Protein AF-A0A7J6LKG8-F1 (afdb_monomer)

Solvent-accessible surface area (backbone atoms only — not comparable to full-atom values): 7376 Å² total; per-residue (Å²): 130,59,72,66,58,60,56,54,70,47,46,61,59,55,51,53,60,72,55,59,81,69,65,82,79,69,69,65,88,78,57,94,72,97,75,87,57,59,85,63,42,74,80,61,77,46,65,69,61,52,52,54,52,61,59,42,53,66,43,46,74,75,48,56,71,80,44,59,89,46,47,80,79,65,66,72,84,72,91,53,99,60,77,81,92,60,65,96,51,60,67,60,55,51,50,50,53,53,51,50,56,48,52,52,53,51,54,54,51,61,65,73,75,111

Structure (mmCIF, N/CA/C/O backbone):
data_AF-A0A7J6LKG8-F1
#
_entry.id   AF-A0A7J6LKG8-F1
#
loop_
_atom_site.group_PDB
_atom_site.id
_atom_site.type_symbol
_atom_site.label_atom_id
_atom_site.label_alt_id
_atom_site.label_comp_id
_atom_site.label_asym_id
_atom_site.label_entity_id
_atom_site.label_seq_id
_atom_site.pdbx_PDB_ins_code
_atom_site.Cartn_x
_atom_site.Cartn_y
_atom_site.Cartn_z
_atom_site.occupancy
_atom_site.B_iso_or_equiv
_atom_site.auth_seq_id
_atom_site.auth_comp_id
_atom_site.auth_asym_id
_atom_site.auth_atom_id
_atom_site.pdbx_PDB_model_num
ATOM 1 N N . MET A 1 1 ? -16.713 -5.859 22.268 1.00 54.81 1 MET A N 1
ATOM 2 C CA . MET A 1 1 ? -15.975 -6.653 21.262 1.00 54.81 1 MET A CA 1
ATOM 3 C C . MET A 1 1 ? -15.151 -7.689 21.997 1.00 54.81 1 MET A C 1
ATOM 5 O O . MET A 1 1 ? -14.432 -7.327 22.922 1.00 54.81 1 MET A O 1
ATOM 9 N N . SER A 1 2 ? -15.308 -8.965 21.665 1.00 74.50 2 SER A N 1
ATOM 10 C CA . SER A 1 2 ? -14.530 -10.041 22.282 1.00 74.50 2 SER A CA 1
ATOM 11 C C . SER A 1 2 ? -13.065 -9.926 21.847 1.00 74.50 2 SER A C 1
ATOM 13 O O . SER A 1 2 ? -12.785 -9.682 20.676 1.00 74.50 2 SER A O 1
ATOM 15 N N . SER A 1 3 ? -12.108 -10.128 22.760 1.00 75.75 3 SER A N 1
ATOM 16 C CA . SER A 1 3 ? -10.660 -10.039 22.465 1.00 75.75 3 SER A CA 1
ATOM 17 C C . SER A 1 3 ? -10.236 -10.899 21.255 1.00 75.75 3 SER A C 1
ATOM 19 O O . SER A 1 3 ? -9.359 -10.528 20.472 1.00 75.75 3 SER A O 1
ATOM 21 N N . LYS A 1 4 ? -10.942 -12.015 21.019 1.00 77.62 4 LYS A N 1
ATOM 22 C CA . LYS A 1 4 ? -10.731 -12.901 19.863 1.00 77.62 4 LYS A CA 1
ATOM 23 C C . LYS A 1 4 ? -11.082 -12.246 18.520 1.00 77.62 4 LYS A C 1
ATOM 25 O O . LYS A 1 4 ? -10.405 -12.502 17.528 1.00 77.62 4 LYS A O 1
ATOM 30 N N . GLU A 1 5 ? -12.112 -11.406 18.478 1.00 79.31 5 GLU A N 1
ATOM 31 C CA . GLU A 1 5 ? -12.553 -10.705 17.261 1.00 79.31 5 GLU A CA 1
ATOM 32 C C . GLU A 1 5 ? -11.528 -9.645 16.853 1.00 79.31 5 GLU A C 1
ATOM 34 O O . GLU A 1 5 ? -11.126 -9.581 15.692 1.00 79.31 5 GLU A O 1
ATOM 39 N N . VAL A 1 6 ? -11.016 -8.896 17.835 1.00 79.56 6 VAL A N 1
ATOM 40 C CA . VAL A 1 6 ? -9.957 -7.899 17.628 1.00 79.56 6 VAL A CA 1
ATOM 41 C C . VAL A 1 6 ? -8.673 -8.572 17.136 1.00 79.56 6 VAL A C 1
ATOM 43 O O . VAL A 1 6 ? -8.071 -8.127 16.162 1.00 79.56 6 VAL A O 1
ATOM 46 N N . ALA A 1 7 ? -8.274 -9.697 17.737 1.00 81.69 7 ALA A N 1
ATOM 47 C CA . ALA A 1 7 ? -7.097 -10.444 17.291 1.00 81.69 7 ALA A CA 1
ATOM 48 C C . ALA A 1 7 ? -7.238 -10.987 15.856 1.00 81.69 7 ALA A C 1
ATOM 50 O O . ALA A 1 7 ? -6.251 -11.021 15.114 1.00 81.69 7 ALA A O 1
ATOM 51 N N . ASN A 1 8 ? -8.448 -11.390 15.458 1.00 87.31 8 ASN A N 1
ATOM 52 C CA . ASN A 1 8 ? -8.735 -11.865 14.106 1.00 87.31 8 ASN A CA 1
ATOM 53 C C . ASN A 1 8 ? -8.704 -10.743 13.060 1.00 87.31 8 ASN A C 1
ATOM 55 O O . ASN A 1 8 ? -8.276 -11.002 11.934 1.00 87.31 8 ASN A O 1
ATOM 59 N N . ALA A 1 9 ? -9.072 -9.509 13.417 1.00 86.56 9 ALA A N 1
ATOM 60 C CA . ALA A 1 9 ? -8.972 -8.360 12.513 1.00 86.56 9 ALA A CA 1
ATOM 61 C C . ALA A 1 9 ? -7.526 -8.137 12.021 1.00 86.56 9 ALA A C 1
ATOM 63 O O . ALA A 1 9 ? -7.294 -7.877 10.841 1.00 86.56 9 ALA A O 1
ATOM 64 N N . PHE A 1 10 ? -6.531 -8.367 12.886 1.00 88.12 10 PHE A N 1
ATOM 65 C CA . PHE A 1 10 ? -5.106 -8.236 12.552 1.00 88.12 10 PHE A CA 1
ATOM 66 C C . PHE A 1 10 ? -4.471 -9.495 11.944 1.00 88.12 10 PHE A C 1
ATOM 68 O O . PHE A 1 10 ? -3.256 -9.531 11.727 1.00 88.12 10 PHE A O 1
ATOM 75 N N . ARG A 1 11 ? -5.252 -10.540 11.636 1.00 92.44 11 ARG A N 1
ATOM 76 C CA . ARG A 1 11 ? -4.729 -11.789 11.052 1.00 92.44 11 ARG A CA 1
ATOM 77 C C . ARG A 1 11 ? -3.930 -11.529 9.776 1.00 92.44 11 ARG A C 1
ATOM 79 O O . ARG A 1 11 ? -2.834 -12.062 9.618 1.00 92.44 11 ARG A O 1
ATOM 86 N N . TRP A 1 12 ? -4.468 -10.698 8.884 1.00 87.94 12 TRP A N 1
ATOM 87 C CA . TRP A 1 12 ? -3.827 -10.379 7.608 1.00 87.94 12 TRP A CA 1
ATOM 88 C C . TRP A 1 12 ? -2.576 -9.530 7.786 1.00 87.94 12 TRP A C 1
ATOM 90 O O . TRP A 1 12 ? -1.564 -9.811 7.153 1.00 87.94 12 TRP A O 1
ATOM 100 N N . TYR A 1 13 ? -2.600 -8.574 8.715 1.00 87.94 13 TYR A N 1
ATOM 101 C CA . TYR A 1 13 ? -1.415 -7.799 9.068 1.00 87.94 13 TYR A CA 1
ATOM 102 C C . TYR A 1 13 ? -0.262 -8.711 9.518 1.00 87.94 13 TYR A C 1
ATOM 104 O O . TYR A 1 13 ? 0.838 -8.625 8.980 1.00 87.94 13 T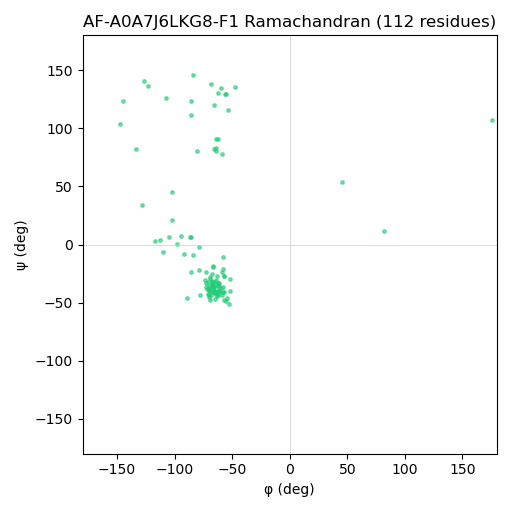YR A O 1
ATOM 112 N N . ARG A 1 14 ? -0.530 -9.667 10.421 1.00 89.38 14 ARG A N 1
ATOM 113 C CA . ARG A 1 14 ? 0.469 -10.650 10.887 1.00 89.38 14 ARG A CA 1
ATOM 114 C C . ARG A 1 14 ? 0.975 -11.569 9.772 1.00 89.38 14 ARG A C 1
ATOM 116 O O . ARG A 1 14 ? 2.143 -11.948 9.765 1.00 89.38 14 ARG A O 1
ATOM 123 N N . ALA A 1 15 ? 0.107 -11.940 8.833 1.00 88.75 15 ALA A N 1
ATOM 124 C CA . ALA A 1 15 ? 0.517 -12.720 7.670 1.00 88.75 15 ALA A CA 1
ATOM 125 C C . ALA A 1 15 ? 1.487 -11.919 6.784 1.00 88.75 15 ALA A C 1
ATOM 127 O O . ALA A 1 15 ? 2.554 -12.421 6.435 1.00 88.75 15 ALA A O 1
ATOM 128 N N . PHE A 1 16 ? 1.175 -10.656 6.477 1.00 86.94 16 PHE A N 1
ATOM 129 C CA . PHE A 1 16 ? 2.046 -9.808 5.659 1.00 86.94 16 PHE A CA 1
ATOM 130 C C . PHE A 1 16 ? 3.378 -9.483 6.339 1.00 86.94 16 PHE A C 1
ATOM 132 O O . PHE A 1 16 ? 4.407 -9.475 5.666 1.00 86.94 16 PHE A O 1
ATOM 139 N N . THR A 1 17 ? 3.403 -9.278 7.660 1.00 86.00 17 THR A N 1
ATOM 140 C CA . THR A 1 17 ? 4.668 -9.062 8.381 1.00 86.00 17 THR A CA 1
ATOM 141 C C . THR A 1 17 ? 5.550 -10.305 8.380 1.00 86.00 17 THR A C 1
ATOM 143 O O . THR A 1 17 ? 6.757 -10.176 8.198 1.00 86.00 17 THR A O 1
ATOM 146 N N . LYS A 1 18 ? 4.970 -11.509 8.491 1.00 87.25 18 LYS A N 1
ATOM 147 C CA . LYS A 1 18 ? 5.717 -12.774 8.380 1.00 87.25 18 LYS A CA 1
ATOM 148 C C . LYS A 1 18 ? 6.376 -12.952 7.008 1.00 87.25 18 LYS A C 1
ATOM 150 O O . LYS A 1 18 ? 7.446 -13.543 6.918 1.00 87.25 18 LYS A O 1
ATOM 155 N N . HIS A 1 19 ? 5.748 -12.445 5.950 1.00 81.62 19 HIS A N 1
ATOM 156 C CA . HIS A 1 19 ? 6.264 -12.522 4.581 1.00 81.62 19 HIS A CA 1
ATOM 157 C C . HIS A 1 19 ? 7.069 -11.284 4.153 1.00 81.62 19 HIS A C 1
ATOM 159 O O . HIS A 1 19 ? 7.463 -11.166 2.991 1.00 81.62 19 HIS A O 1
ATOM 165 N N . ARG A 1 20 ? 7.346 -10.360 5.081 1.00 74.56 20 ARG A N 1
ATOM 166 C CA . ARG A 1 20 ? 8.143 -9.163 4.814 1.00 74.56 20 ARG A CA 1
ATOM 167 C C . ARG A 1 20 ? 9.580 -9.567 4.490 1.00 74.56 20 ARG A C 1
ATOM 169 O O . ARG A 1 20 ? 10.259 -10.164 5.315 1.00 74.56 20 ARG A O 1
ATOM 176 N N . GLY A 1 21 ? 10.050 -9.213 3.296 1.00 65.88 21 GLY A N 1
ATOM 177 C CA . GLY A 1 21 ? 11.436 -9.468 2.899 1.00 65.88 21 GLY A CA 1
ATOM 178 C C . GLY A 1 21 ? 11.713 -10.884 2.393 1.00 65.88 21 GLY A C 1
ATOM 179 O O . GLY A 1 21 ? 12.877 -11.209 2.179 1.00 65.88 21 GLY A O 1
ATOM 180 N N . LEU A 1 22 ? 10.679 -11.697 2.123 1.00 61.34 22 LEU A N 1
ATOM 181 C CA . LEU A 1 22 ? 10.805 -12.795 1.160 1.00 61.34 22 LEU A CA 1
ATOM 182 C C . LEU A 1 22 ? 11.071 -12.154 -0.202 1.00 61.34 22 LEU A C 1
ATOM 184 O O . LEU A 1 22 ? 10.152 -11.863 -0.970 1.00 61.34 22 LEU A O 1
ATOM 188 N N . GLY A 1 23 ? 12.344 -11.826 -0.428 1.00 58.19 23 GLY A N 1
ATOM 189 C CA . GLY A 1 23 ? 12.841 -11.325 -1.689 1.00 58.19 23 GLY A CA 1
ATOM 190 C C . GLY A 1 23 ? 12.303 -12.226 -2.779 1.00 58.19 23 GLY A C 1
ATOM 191 O O . GLY A 1 23 ? 12.266 -13.449 -2.630 1.00 58.19 23 GLY A O 1
ATOM 192 N N . ARG A 1 24 ? 11.826 -11.612 -3.861 1.00 61.38 24 ARG A N 1
ATOM 193 C CA . ARG A 1 24 ? 11.530 -12.358 -5.072 1.00 61.38 24 ARG A CA 1
ATOM 194 C C . ARG A 1 24 ? 12.871 -12.943 -5.515 1.00 61.38 24 ARG A C 1
ATOM 196 O O . ARG A 1 24 ? 13.615 -12.279 -6.230 1.00 61.38 24 ARG A O 1
ATOM 203 N N . GLU A 1 25 ? 13.203 -14.152 -5.069 1.00 53.50 25 GLU A N 1
ATOM 204 C CA . GLU A 1 25 ? 14.158 -15.006 -5.758 1.00 53.50 25 GLU A CA 1
ATOM 205 C C . GLU A 1 25 ? 13.504 -15.308 -7.100 1.00 53.50 25 GLU A C 1
ATOM 207 O O . GLU A 1 25 ? 12.798 -16.295 -7.307 1.00 53.50 25 GLU A O 1
ATOM 212 N N . LEU A 1 26 ? 13.640 -14.340 -8.001 1.00 56.16 26 LEU A N 1
ATOM 213 C CA . LEU A 1 26 ? 13.371 -14.496 -9.403 1.00 56.16 26 LEU A CA 1
ATOM 214 C C . LEU A 1 26 ? 14.397 -15.524 -9.853 1.00 56.16 26 LEU A C 1
ATOM 216 O O . LEU A 1 26 ? 15.509 -15.193 -10.256 1.00 56.16 26 LEU A O 1
ATOM 220 N N . THR A 1 27 ? 14.013 -16.792 -9.789 1.00 51.94 27 THR A N 1
ATOM 221 C CA . THR A 1 27 ? 14.504 -17.811 -10.703 1.00 51.94 27 THR A CA 1
ATOM 222 C C . THR A 1 27 ? 14.120 -17.330 -12.105 1.00 51.94 27 THR A C 1
ATOM 224 O O . THR A 1 27 ? 13.122 -17.727 -12.703 1.00 51.94 27 THR A O 1
ATOM 227 N N . HIS A 1 28 ? 14.904 -16.366 -12.600 1.00 53.56 28 HIS A N 1
ATOM 228 C CA . HIS A 1 28 ? 14.739 -15.631 -13.852 1.00 53.56 28 HIS A CA 1
ATOM 229 C C . HIS A 1 28 ? 14.704 -16.564 -15.070 1.00 53.56 28 HIS A C 1
ATOM 231 O O . HIS A 1 28 ? 14.329 -16.136 -16.154 1.00 53.56 28 HIS A O 1
ATOM 237 N N . ALA A 1 29 ? 15.045 -17.840 -14.888 1.00 55.50 29 ALA A N 1
ATOM 238 C CA . ALA A 1 29 ? 15.028 -18.862 -15.919 1.00 55.50 29 ALA A CA 1
ATOM 239 C C . ALA A 1 29 ? 13.621 -19.214 -16.448 1.00 55.50 29 ALA A C 1
ATOM 241 O O . ALA A 1 29 ? 13.530 -19.768 -17.537 1.00 55.50 29 ALA A O 1
ATOM 242 N N . ALA A 1 30 ? 12.529 -18.914 -15.726 1.00 66.31 30 ALA A N 1
ATOM 243 C CA . ALA A 1 30 ? 11.194 -19.420 -16.088 1.00 66.31 30 ALA A CA 1
ATOM 244 C C . ALA A 1 30 ? 10.191 -18.374 -16.618 1.00 66.31 30 ALA A C 1
ATOM 246 O O . ALA A 1 30 ? 9.090 -18.747 -17.019 1.00 66.31 30 ALA A O 1
ATOM 247 N N . ARG A 1 31 ? 10.504 -17.070 -16.600 1.00 79.69 31 ARG A N 1
ATOM 248 C CA . ARG A 1 31 ? 9.536 -16.011 -16.951 1.00 79.69 31 ARG A CA 1
ATOM 249 C C . ARG A 1 31 ? 10.081 -15.089 -18.028 1.00 79.69 31 ARG A C 1
ATOM 251 O O . ARG A 1 31 ? 11.245 -14.706 -17.988 1.00 79.69 31 ARG A O 1
ATOM 258 N N . TYR A 1 32 ? 9.209 -14.693 -18.954 1.00 86.31 32 TYR A N 1
ATOM 259 C CA . TYR A 1 32 ? 9.532 -13.676 -19.948 1.00 86.31 32 TYR A CA 1
ATOM 260 C C . TYR A 1 32 ? 10.003 -12.389 -19.260 1.00 86.31 32 TYR A C 1
ATOM 262 O O . TYR A 1 32 ? 9.334 -11.871 -18.364 1.00 86.31 32 TYR A O 1
ATOM 270 N N . THR A 1 33 ? 11.143 -11.866 -19.699 1.00 84.88 33 THR A N 1
ATOM 271 C CA . THR A 1 33 ? 11.618 -10.540 -19.317 1.00 84.88 33 THR A CA 1
ATOM 272 C C . THR A 1 33 ? 12.337 -9.906 -20.498 1.00 84.88 33 THR A C 1
ATOM 274 O O . THR A 1 33 ? 13.301 -10.461 -21.015 1.00 84.88 33 THR A O 1
ATOM 277 N N . ASN A 1 34 ? 11.877 -8.726 -20.914 1.00 88.88 34 ASN A N 1
ATOM 278 C CA . ASN A 1 34 ? 12.638 -7.820 -21.781 1.00 88.88 34 ASN A CA 1
ATOM 279 C C . ASN A 1 34 ? 13.240 -6.659 -20.969 1.00 88.88 34 ASN A C 1
ATOM 281 O O . ASN A 1 34 ? 13.512 -5.579 -21.484 1.00 88.88 34 ASN A O 1
ATOM 285 N N . PHE A 1 35 ? 13.368 -6.854 -19.655 1.00 85.62 35 PHE A N 1
ATOM 286 C CA . PHE A 1 35 ? 13.857 -5.853 -18.723 1.00 85.62 35 PHE A CA 1
ATOM 287 C C . PHE A 1 35 ? 15.265 -6.228 -18.249 1.00 85.62 35 PHE A C 1
ATOM 289 O O . PHE A 1 35 ? 15.481 -7.341 -17.766 1.00 85.62 35 PHE A O 1
ATOM 296 N N . SER A 1 36 ? 16.215 -5.301 -18.393 1.00 85.38 36 SER A N 1
ATOM 297 C CA . SER A 1 36 ? 17.652 -5.495 -18.122 1.00 85.38 36 SER A CA 1
ATOM 298 C C . SER A 1 36 ? 18.204 -4.614 -16.990 1.00 85.38 36 SER A C 1
ATOM 300 O O . SER A 1 36 ? 19.398 -4.648 -16.699 1.00 85.38 36 SER A O 1
ATOM 302 N N . LEU A 1 37 ? 17.354 -3.820 -16.326 1.00 87.06 37 LEU A N 1
ATOM 303 C CA . LEU A 1 37 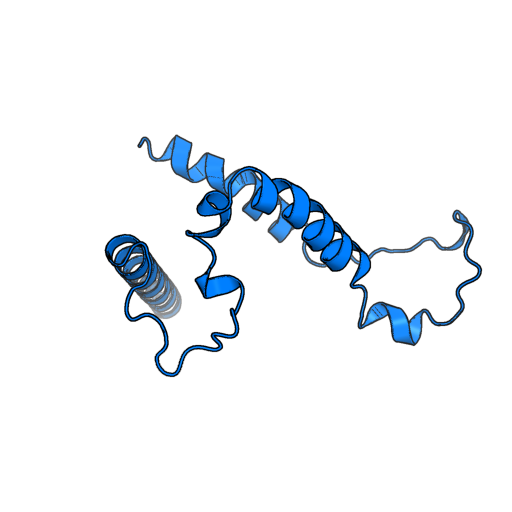? 17.753 -2.891 -15.259 1.00 87.06 37 LEU A CA 1
ATOM 304 C C . LEU A 1 37 ? 17.421 -3.433 -13.859 1.00 87.06 37 LEU A C 1
ATOM 306 O O . LEU A 1 37 ? 16.908 -2.710 -13.002 1.00 87.06 37 LEU A O 1
ATOM 310 N N . GLN A 1 38 ? 17.723 -4.707 -13.597 1.00 83.25 38 GLN A N 1
ATOM 311 C CA . GLN A 1 38 ? 17.435 -5.370 -12.316 1.00 83.25 38 GLN A CA 1
ATOM 312 C C . GLN A 1 38 ? 18.090 -4.649 -11.127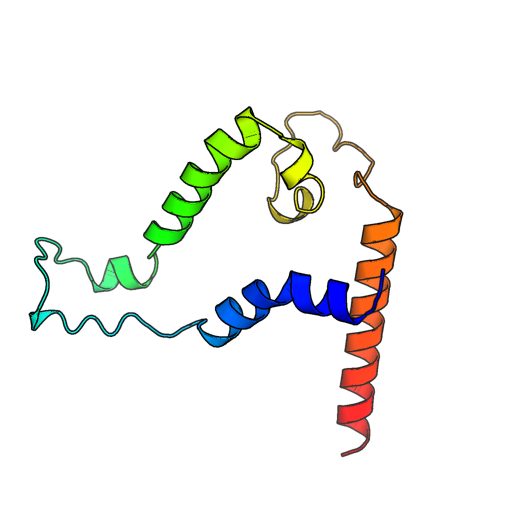 1.00 83.25 38 GLN A C 1
ATOM 314 O O . GLN A 1 38 ? 17.450 -4.467 -10.093 1.00 83.25 38 GLN A O 1
ATOM 319 N N . HIS A 1 39 ? 19.336 -4.184 -11.283 1.00 82.25 39 HIS A N 1
ATOM 320 C CA . HIS A 1 39 ? 20.070 -3.465 -10.231 1.00 82.25 39 HIS A CA 1
ATOM 321 C C . HIS A 1 39 ? 19.378 -2.157 -9.804 1.00 82.25 39 HIS A C 1
ATOM 323 O O . HIS A 1 39 ? 19.406 -1.793 -8.628 1.00 82.25 39 HIS A O 1
ATOM 329 N N . ALA A 1 40 ? 18.744 -1.452 -10.745 1.00 84.31 40 ALA A N 1
ATOM 330 C CA . ALA A 1 40 ? 17.970 -0.254 -10.435 1.00 84.31 40 ALA A CA 1
ATOM 331 C C . ALA A 1 40 ? 16.598 -0.621 -9.848 1.00 84.31 40 ALA A C 1
ATOM 333 O O . ALA A 1 40 ? 16.179 -0.044 -8.847 1.00 84.31 40 ALA A O 1
ATOM 334 N N . TRP A 1 41 ? 15.923 -1.616 -10.431 1.00 82.38 41 TRP A N 1
ATOM 335 C CA . TRP A 1 41 ? 14.569 -2.012 -10.043 1.00 82.38 41 TRP A CA 1
ATOM 336 C C . TRP A 1 41 ? 14.473 -2.610 -8.640 1.00 82.38 41 TRP A C 1
ATOM 338 O O . TRP A 1 41 ? 13.509 -2.342 -7.931 1.00 82.38 41 TRP A O 1
ATOM 348 N N . GLY A 1 42 ? 15.486 -3.358 -8.192 1.00 76.38 42 GLY A N 1
ATOM 349 C CA . GLY A 1 42 ? 15.475 -3.991 -6.869 1.00 76.38 42 GLY A CA 1
ATOM 350 C C . GLY A 1 42 ? 15.324 -3.009 -5.700 1.00 76.38 42 GLY A C 1
ATOM 351 O O . GLY A 1 42 ? 14.832 -3.391 -4.643 1.00 76.38 42 GLY A O 1
ATOM 352 N N . LYS A 1 43 ? 15.702 -1.737 -5.890 1.00 81.25 43 LYS A N 1
ATOM 353 C CA . LYS A 1 43 ? 15.569 -0.677 -4.875 1.00 81.25 43 LYS A CA 1
ATOM 354 C C . LYS A 1 43 ? 14.195 -0.003 -4.882 1.00 81.25 43 LYS A C 1
ATOM 356 O O . LYS A 1 43 ? 13.799 0.569 -3.873 1.00 81.25 43 LYS A O 1
ATOM 361 N N . PHE A 1 44 ? 13.488 -0.056 -6.010 1.00 78.75 44 PHE A N 1
ATOM 362 C CA . PHE A 1 44 ? 12.266 0.708 -6.269 1.00 78.75 44 PHE A CA 1
ATOM 363 C C . PHE A 1 44 ? 11.118 -0.185 -6.742 1.00 78.75 44 PHE A C 1
ATOM 365 O O . PHE A 1 44 ? 10.314 0.248 -7.563 1.00 78.75 44 PHE A O 1
ATOM 372 N N . ASP A 1 45 ? 11.029 -1.424 -6.253 1.00 75.69 45 ASP A N 1
ATOM 373 C CA . ASP A 1 45 ? 9.927 -2.330 -6.584 1.00 75.69 45 ASP A CA 1
ATOM 374 C C . ASP A 1 45 ? 8.599 -1.793 -6.018 1.00 75.69 45 ASP A C 1
ATOM 376 O O . ASP A 1 45 ? 8.142 -2.154 -4.934 1.00 75.69 45 ASP A O 1
ATOM 380 N N . CYS A 1 46 ? 7.995 -0.868 -6.760 1.00 78.56 46 CYS A N 1
ATOM 381 C CA . CYS A 1 46 ? 6.780 -0.151 -6.404 1.00 78.56 46 CYS A CA 1
ATOM 382 C C . CYS A 1 46 ? 5.537 -0.766 -7.054 1.00 78.56 46 CYS A C 1
ATOM 384 O O . CYS A 1 46 ? 4.433 -0.277 -6.827 1.00 78.56 46 CYS A O 1
ATOM 386 N N . GLN A 1 47 ? 5.681 -1.849 -7.829 1.00 84.69 47 GLN A N 1
ATOM 387 C CA . GLN A 1 47 ? 4.583 -2.443 -8.598 1.00 84.69 47 GLN A CA 1
ATOM 388 C C . GLN A 1 47 ? 3.386 -2.788 -7.705 1.00 84.69 47 GLN A C 1
ATOM 390 O O . GLN A 1 47 ? 2.254 -2.410 -7.995 1.00 84.69 47 GLN A O 1
ATOM 395 N N . THR A 1 48 ? 3.637 -3.467 -6.584 1.00 83.75 48 THR A N 1
ATOM 396 C CA . THR A 1 48 ? 2.580 -3.849 -5.640 1.00 83.75 48 THR A CA 1
ATOM 397 C C . THR A 1 48 ? 1.978 -2.628 -4.943 1.00 83.75 48 THR A C 1
ATOM 399 O O . THR A 1 48 ? 0.782 -2.610 -4.675 1.00 83.75 48 THR A O 1
ATOM 402 N N . GLN A 1 49 ? 2.779 -1.591 -4.684 1.00 85.38 49 GLN A N 1
ATOM 403 C CA . GLN A 1 49 ? 2.311 -0.348 -4.066 1.00 85.38 49 GLN A CA 1
ATOM 404 C C . GLN A 1 49 ? 1.418 0.472 -5.010 1.00 85.38 49 GLN A C 1
ATOM 406 O O . GLN A 1 49 ? 0.447 1.083 -4.571 1.00 85.38 49 GLN A O 1
ATOM 411 N N . LEU A 1 50 ? 1.735 0.502 -6.306 1.00 88.94 50 LEU A N 1
ATOM 412 C CA . LEU A 1 50 ? 0.895 1.153 -7.310 1.00 88.94 50 LEU A CA 1
ATOM 413 C C . LEU A 1 50 ? -0.421 0.393 -7.488 1.00 88.94 50 LEU A C 1
ATOM 415 O O . LEU A 1 50 ? -1.485 1.005 -7.452 1.00 88.94 50 LEU A O 1
ATOM 419 N N . LEU A 1 51 ? -0.360 -0.940 -7.547 1.00 89.81 51 LEU A N 1
ATOM 420 C CA . LEU A 1 51 ? -1.546 -1.788 -7.647 1.00 89.81 51 LEU A CA 1
ATOM 421 C C . LEU A 1 51 ? -2.513 -1.590 -6.468 1.00 89.81 51 LEU A C 1
ATOM 423 O O . LEU A 1 51 ? -3.724 -1.500 -6.664 1.00 89.81 51 LEU A O 1
ATOM 427 N N . THR A 1 52 ? -2.006 -1.504 -5.234 1.00 89.00 52 THR A N 1
ATOM 428 C CA . THR A 1 52 ? -2.868 -1.259 -4.065 1.00 89.00 52 THR A CA 1
ATOM 429 C C . THR A 1 52 ? -3.492 0.133 -4.097 1.00 89.00 52 THR A C 1
ATOM 431 O O . THR A 1 52 ? -4.667 0.273 -3.767 1.00 89.00 52 THR A O 1
ATOM 434 N N . ARG A 1 53 ? -2.758 1.153 -4.563 1.00 86.44 53 ARG A N 1
ATOM 435 C CA . ARG A 1 53 ? -3.305 2.504 -4.764 1.00 86.44 53 ARG A CA 1
ATOM 436 C C . ARG A 1 53 ? -4.419 2.530 -5.805 1.00 86.44 53 ARG A C 1
ATOM 438 O O . ARG A 1 53 ? -5.453 3.144 -5.558 1.00 86.44 53 ARG A O 1
ATOM 445 N N . GLU A 1 54 ? -4.247 1.842 -6.928 1.00 90.94 54 GLU A N 1
ATOM 446 C CA . GLU A 1 54 ? -5.286 1.720 -7.957 1.00 90.94 54 GLU A CA 1
ATOM 447 C C . GLU A 1 54 ? -6.541 1.026 -7.415 1.00 90.94 54 GLU A C 1
ATOM 4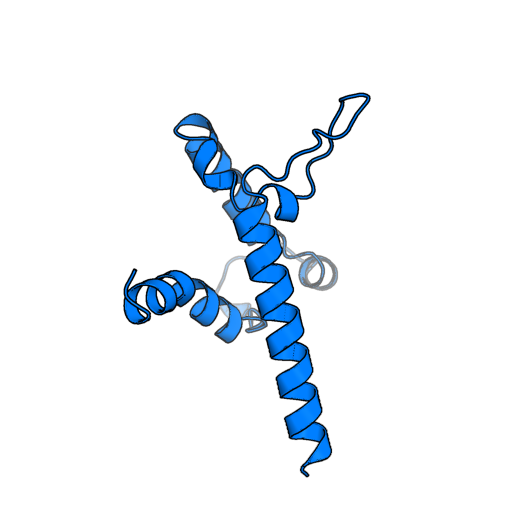49 O O . GLU A 1 54 ? -7.657 1.467 -7.687 1.00 90.94 54 GLU A O 1
ATOM 454 N N . ALA A 1 55 ? -6.372 -0.004 -6.580 1.00 89.88 55 ALA A N 1
ATOM 455 C CA . ALA A 1 55 ? -7.482 -0.693 -5.927 1.00 89.88 55 ALA A CA 1
ATOM 456 C C . ALA A 1 55 ? -8.226 0.178 -4.895 1.00 89.88 55 ALA A C 1
ATOM 458 O O . ALA A 1 55 ? -9.414 -0.044 -4.652 1.00 89.88 55 ALA A O 1
ATOM 459 N N . PHE A 1 56 ? -7.574 1.189 -4.308 1.00 87.38 56 PHE A N 1
ATOM 460 C CA . PHE A 1 56 ? -8.224 2.123 -3.384 1.00 87.38 56 PHE A CA 1
ATOM 461 C C . PHE A 1 56 ? -9.156 3.108 -4.086 1.00 87.38 56 PHE A C 1
ATOM 463 O O . PHE A 1 56 ? -10.201 3.433 -3.532 1.00 87.38 56 PHE A O 1
ATOM 470 N N . VAL A 1 57 ? -8.851 3.535 -5.313 1.00 85.94 57 VAL A N 1
ATOM 471 C CA . VAL A 1 57 ? -9.675 4.501 -6.065 1.00 85.94 57 VAL A CA 1
ATOM 472 C C . VAL A 1 57 ? -11.162 4.099 -6.157 1.00 85.94 57 VAL A C 1
ATOM 474 O O . VAL A 1 57 ? -12.020 4.918 -5.810 1.00 85.94 57 VAL A O 1
ATOM 477 N N . PRO A 1 58 ? -11.537 2.868 -6.568 1.00 90.88 58 PRO A N 1
ATOM 478 C CA . PRO A 1 58 ? -12.943 2.465 -6.606 1.00 90.88 58 PRO A CA 1
ATOM 479 C C . PRO A 1 58 ? -13.565 2.306 -5.213 1.00 90.88 58 PRO A C 1
ATOM 481 O O . PRO A 1 58 ? -14.775 2.493 -5.076 1.00 90.88 58 PRO A O 1
ATOM 484 N N . LEU A 1 59 ? -12.771 1.975 -4.189 1.00 86.75 59 LEU A N 1
ATOM 485 C CA . LEU A 1 59 ? -13.244 1.898 -2.805 1.00 86.75 59 LEU A CA 1
ATOM 486 C C . LEU A 1 59 ? -13.578 3.293 -2.276 1.00 86.75 59 LEU A C 1
ATOM 488 O O . LEU A 1 59 ? -14.695 3.498 -1.813 1.00 86.75 59 LEU A O 1
ATOM 492 N N . MET A 1 60 ? -12.681 4.264 -2.466 1.00 85.44 60 MET A N 1
ATOM 493 C CA . MET A 1 60 ? -12.902 5.671 -2.114 1.00 85.44 60 MET A CA 1
ATOM 494 C C . MET A 1 60 ? -14.134 6.245 -2.813 1.00 85.44 60 MET A C 1
ATOM 496 O O . MET A 1 60 ? -14.915 6.962 -2.196 1.00 85.44 60 MET A O 1
ATOM 500 N N . LYS A 1 61 ? -14.343 5.901 -4.092 1.00 88.75 61 LYS A N 1
ATOM 501 C CA . LYS A 1 61 ? -15.522 6.345 -4.850 1.00 88.75 61 LYS A CA 1
ATOM 502 C C . LYS A 1 61 ? -16.838 5.827 -4.257 1.00 88.75 61 LYS A C 1
ATOM 504 O O . LYS A 1 61 ? -17.859 6.491 -4.401 1.00 88.75 61 LYS A O 1
ATOM 509 N N . ARG A 1 62 ? -16.841 4.629 -3.662 1.00 91.94 62 ARG A N 1
ATOM 510 C CA . ARG A 1 62 ? -18.049 4.001 -3.099 1.00 91.94 62 ARG A CA 1
ATOM 511 C C . ARG A 1 62 ? -18.281 4.383 -1.645 1.00 91.94 62 ARG A C 1
ATOM 513 O O . ARG A 1 62 ? -19.412 4.682 -1.286 1.00 91.94 62 ARG A O 1
ATOM 520 N N . ASN A 1 63 ? -17.237 4.326 -0.826 1.00 89.19 63 ASN A N 1
ATOM 521 C CA . ASN A 1 63 ? -17.291 4.692 0.578 1.00 89.19 63 ASN A CA 1
ATOM 522 C C . ASN A 1 63 ? -15.936 5.283 1.022 1.00 89.19 63 ASN A C 1
ATOM 524 O O . ASN A 1 63 ? -14.983 4.524 1.222 1.00 89.19 63 ASN A O 1
ATOM 528 N N . PRO A 1 64 ? -15.835 6.615 1.172 1.00 83.69 64 PRO A N 1
ATOM 529 C CA . PRO A 1 64 ? -14.599 7.267 1.592 1.00 83.69 64 PRO A CA 1
ATOM 530 C C . PRO A 1 64 ? -14.272 7.060 3.080 1.00 83.69 64 PRO A C 1
ATOM 532 O O . PRO A 1 64 ? -13.096 7.079 3.431 1.00 83.69 64 PRO A O 1
ATOM 535 N N . GLU A 1 65 ? -15.265 6.784 3.931 1.00 85.75 65 GLU A N 1
ATOM 536 C CA . GLU A 1 65 ? -15.102 6.676 5.396 1.00 85.75 65 GLU A CA 1
ATOM 537 C C . GLU A 1 65 ? -14.238 5.475 5.811 1.00 85.75 65 GLU A C 1
ATOM 539 O O . GLU A 1 65 ? -13.672 5.429 6.900 1.00 85.75 65 GLU A O 1
ATOM 544 N N . VAL A 1 66 ? -14.069 4.498 4.912 1.00 85.06 66 VAL A N 1
ATOM 545 C CA . VAL A 1 66 ? -13.193 3.333 5.124 1.00 85.06 66 VAL A CA 1
ATOM 546 C C . VAL A 1 66 ? -11.750 3.755 5.416 1.00 85.06 66 VAL A C 1
ATOM 548 O O . VAL A 1 66 ? -11.018 3.026 6.082 1.00 85.06 66 VAL A O 1
ATOM 551 N N . PHE A 1 67 ? -11.335 4.925 4.930 1.00 82.88 67 PHE A N 1
ATOM 552 C CA . PHE A 1 67 ? -9.974 5.417 5.097 1.00 82.88 67 PHE A CA 1
ATOM 553 C C . PHE A 1 67 ? -9.795 6.292 6.337 1.00 82.88 67 PHE A C 1
ATOM 555 O O . PHE A 1 67 ? -8.650 6.573 6.680 1.00 82.88 67 PHE A O 1
ATOM 562 N N . ASP A 1 68 ? -10.863 6.674 7.044 1.00 81.81 68 ASP A N 1
ATOM 563 C CA . ASP A 1 68 ? -10.798 7.643 8.148 1.00 81.81 68 ASP A CA 1
ATOM 564 C C . ASP A 1 68 ? -9.876 7.193 9.283 1.00 81.81 68 ASP A C 1
ATOM 566 O O . ASP A 1 68 ? -9.123 7.996 9.836 1.00 81.81 68 ASP A O 1
ATOM 570 N N . CYS A 1 69 ? -9.865 5.890 9.579 1.00 77.62 69 CYS A N 1
ATOM 571 C CA . CYS A 1 69 ? -8.976 5.304 10.582 1.00 77.62 69 CYS A CA 1
ATOM 572 C C . CYS A 1 69 ? -7.487 5.439 10.220 1.00 77.62 69 CYS A C 1
ATOM 574 O O . CYS A 1 69 ? -6.645 5.490 11.113 1.00 77.62 69 CYS A O 1
ATOM 576 N N . ASP A 1 70 ? -7.168 5.513 8.925 1.00 76.00 70 ASP A N 1
ATOM 577 C CA . ASP A 1 70 ? -5.806 5.527 8.391 1.00 76.00 70 ASP A CA 1
ATOM 578 C C . ASP A 1 70 ? -5.426 6.864 7.734 1.00 76.00 70 ASP A C 1
ATOM 580 O O . ASP A 1 70 ? -4.308 7.007 7.238 1.00 76.00 70 ASP A O 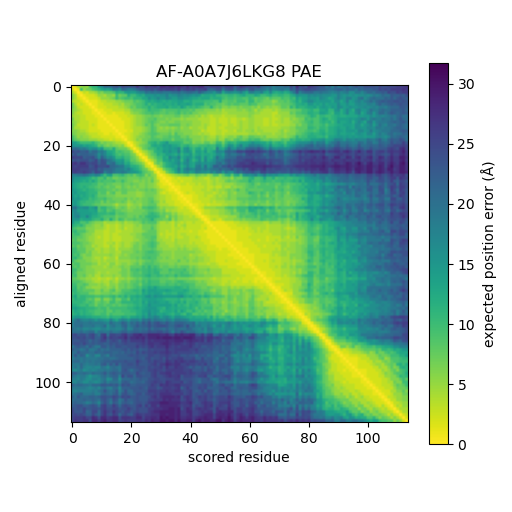1
ATOM 584 N N . ILE A 1 71 ? -6.296 7.883 7.768 1.00 76.38 71 ILE A N 1
ATOM 585 C CA . ILE A 1 71 ? -6.024 9.215 7.198 1.00 76.38 71 ILE A CA 1
ATOM 586 C C . ILE A 1 71 ? -4.699 9.784 7.712 1.00 76.38 71 ILE A C 1
ATOM 588 O O . ILE A 1 71 ? -3.927 10.336 6.930 1.00 76.38 71 ILE A O 1
ATOM 592 N N . ALA A 1 72 ? -4.381 9.601 8.995 1.00 70.38 72 ALA A N 1
ATOM 593 C CA . ALA A 1 72 ? -3.109 10.048 9.560 1.00 70.38 72 ALA A CA 1
ATOM 594 C C . ALA A 1 72 ? -1.890 9.315 8.957 1.00 70.38 72 ALA A C 1
ATOM 596 O O . ALA A 1 72 ? -0.831 9.923 8.787 1.00 70.38 72 ALA A O 1
ATOM 597 N N . ASN A 1 73 ? -2.051 8.043 8.582 1.00 74.25 73 ASN A N 1
ATOM 598 C CA . ASN A 1 73 ? -1.004 7.192 8.009 1.00 74.25 73 ASN A CA 1
ATOM 599 C C . ASN A 1 73 ? -0.754 7.485 6.520 1.00 74.25 73 ASN A C 1
ATOM 601 O O . ASN A 1 73 ? 0.329 7.210 6.006 1.00 74.25 73 ASN A O 1
ATOM 605 N N . PHE A 1 74 ? -1.726 8.075 5.817 1.00 72.31 74 PHE A N 1
ATOM 606 C CA . PHE A 1 74 ? -1.587 8.434 4.402 1.00 72.31 74 PHE A CA 1
ATOM 607 C C . PHE A 1 74 ? -0.792 9.722 4.152 1.00 72.31 74 PHE A C 1
ATOM 609 O O . PHE A 1 74 ? -0.576 10.072 2.991 1.00 72.31 74 PHE A O 1
ATOM 616 N N . HIS A 1 75 ? -0.347 10.418 5.205 1.00 70.62 75 HIS A N 1
ATOM 617 C CA . HIS A 1 75 ? 0.337 11.714 5.116 1.00 70.62 75 HIS A CA 1
ATOM 618 C C . HIS A 1 75 ? -0.351 12.697 4.142 1.00 70.62 75 HIS A C 1
ATOM 620 O O . HIS A 1 75 ? 0.290 13.199 3.214 1.00 70.62 75 HIS A O 1
ATOM 626 N N . PRO A 1 76 ? -1.661 12.965 4.311 1.00 74.69 76 PRO A N 1
ATOM 627 C CA . PRO A 1 76 ? -2.400 13.851 3.426 1.00 74.69 76 PRO A CA 1
ATOM 628 C C . PRO A 1 76 ? -1.788 15.253 3.435 1.00 74.69 76 PRO A C 1
ATOM 630 O O . PRO A 1 76 ? -1.493 15.826 4.488 1.00 74.69 76 PRO A O 1
ATOM 633 N N . VAL A 1 77 ? -1.624 15.814 2.240 1.00 74.69 77 VAL A N 1
ATOM 634 C CA . VAL A 1 77 ? -1.248 17.215 2.060 1.00 74.69 77 VAL A CA 1
ATOM 635 C C . VAL A 1 77 ? -2.528 18.039 2.099 1.00 74.69 77 VAL A C 1
ATOM 637 O O . VAL A 1 77 ? -3.369 17.941 1.207 1.00 74.69 77 VAL A O 1
ATOM 640 N N . TYR A 1 78 ? -2.691 18.832 3.155 1.00 75.31 78 TYR A N 1
ATOM 641 C CA . TYR A 1 78 ? -3.825 19.738 3.290 1.00 75.31 78 TYR A CA 1
ATOM 642 C C . TYR A 1 78 ? -3.507 21.052 2.583 1.00 75.31 78 TYR A C 1
ATOM 644 O O . TYR A 1 78 ? -2.525 21.714 2.907 1.00 75.31 78 TYR A O 1
ATOM 652 N N . PHE A 1 79 ? -4.361 21.444 1.640 1.00 75.56 79 PHE A N 1
ATOM 653 C CA . PHE A 1 79 ? -4.269 22.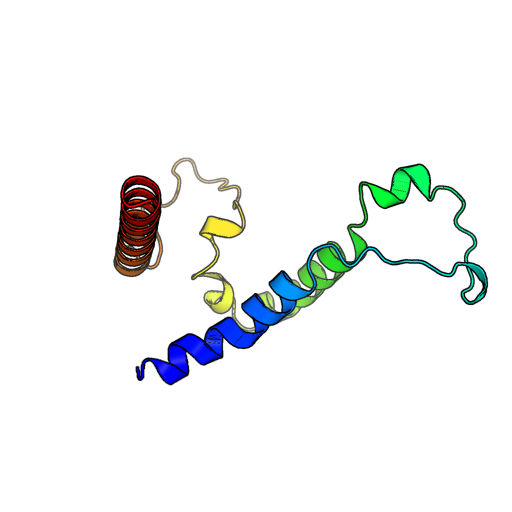744 0.967 1.00 75.56 79 PHE A CA 1
ATOM 654 C C . PHE A 1 79 ? -4.984 23.868 1.738 1.00 75.56 79 PHE A C 1
ATOM 656 O O . PHE A 1 79 ? -5.112 24.983 1.240 1.00 75.56 79 PHE A O 1
ATOM 663 N N . SER A 1 80 ? -5.473 23.589 2.948 1.00 76.56 80 SER A N 1
ATOM 664 C CA . SER A 1 80 ? -6.106 24.569 3.827 1.00 76.56 80 SER A CA 1
ATOM 665 C C . SER A 1 80 ? -5.066 25.347 4.642 1.00 76.56 80 SER A C 1
ATOM 667 O O . SER A 1 80 ? -4.056 24.796 5.071 1.00 76.56 80 SER A O 1
ATOM 669 N N . LEU A 1 81 ? -5.348 26.628 4.916 1.00 73.81 81 LEU A N 1
ATOM 670 C CA . LEU A 1 81 ? -4.517 27.506 5.763 1.00 73.81 81 LEU A CA 1
ATOM 671 C C . LEU A 1 81 ? -4.301 26.953 7.180 1.00 73.81 81 LEU A C 1
ATOM 673 O O . LEU A 1 81 ? -3.303 27.260 7.824 1.00 73.81 81 LEU A O 1
ATOM 677 N N . MET A 1 82 ? -5.239 26.140 7.662 1.00 65.50 82 MET A N 1
ATOM 678 C CA . MET A 1 82 ? -5.125 25.415 8.919 1.00 65.50 82 MET A CA 1
ATOM 679 C C . MET A 1 82 ? -5.302 23.929 8.650 1.00 65.50 82 MET A C 1
ATOM 681 O O . MET A 1 82 ? -6.208 23.525 7.916 1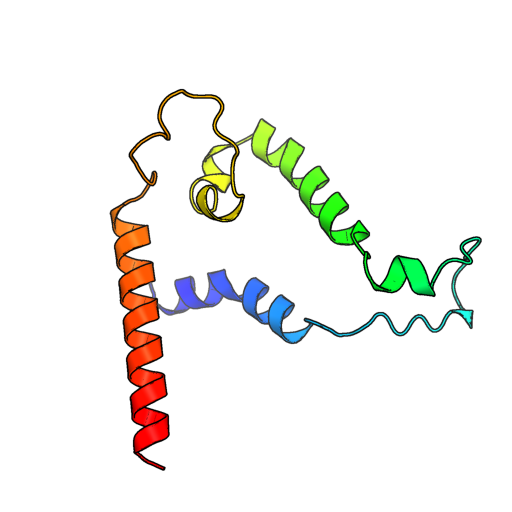.00 65.50 82 MET A O 1
ATOM 685 N N . LYS A 1 83 ? -4.451 23.105 9.263 1.00 65.19 83 LYS A N 1
ATOM 686 C CA . LYS A 1 83 ? -4.703 21.667 9.339 1.00 65.19 83 LYS A CA 1
ATOM 687 C C . LYS A 1 83 ? -6.007 21.479 10.127 1.00 65.19 83 LYS A C 1
ATOM 689 O O . LYS A 1 83 ? -6.120 22.093 11.190 1.00 65.19 83 LYS A O 1
ATOM 694 N N . PRO A 1 84 ? -6.982 20.688 9.644 1.00 65.06 84 PRO A N 1
ATOM 695 C CA . PRO A 1 84 ? -8.190 20.420 10.414 1.00 65.06 84 PRO A CA 1
ATOM 696 C C . PRO A 1 84 ? -7.789 19.884 11.794 1.00 65.06 84 PRO A C 1
ATOM 698 O O . PRO A 1 84 ? -7.109 18.863 11.910 1.00 65.06 84 PRO A O 1
ATOM 701 N N . SER A 1 85 ? -8.123 20.644 12.839 1.00 56.06 85 SER A N 1
ATOM 702 C CA . SER A 1 85 ? -7.793 20.325 14.225 1.00 56.06 85 SER A CA 1
ATOM 703 C C .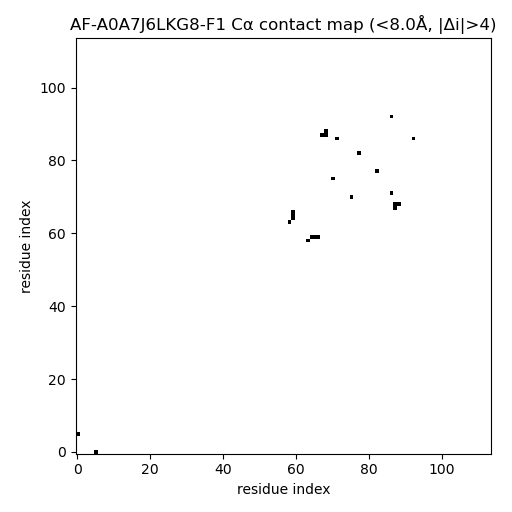 SER A 1 85 ? -8.804 19.313 14.749 1.00 56.06 85 SER A C 1
ATOM 705 O O . SER A 1 85 ? -9.782 19.660 15.406 1.00 56.06 85 SER A O 1
ATOM 707 N N . GLY A 1 86 ? -8.580 18.059 14.393 1.00 55.97 86 GLY A N 1
ATOM 708 C CA . GLY A 1 86 ? -9.355 16.929 14.864 1.00 55.97 86 GLY A CA 1
ATOM 709 C C . GLY A 1 86 ? -8.869 15.686 14.151 1.00 55.97 86 GLY A C 1
ATOM 710 O O . GLY A 1 86 ? -9.139 15.512 12.965 1.00 55.97 86 GLY A O 1
ATOM 711 N N . ASP A 1 87 ? -8.157 14.819 14.870 1.00 55.53 87 ASP A N 1
ATOM 712 C CA . ASP A 1 87 ? -8.216 13.410 14.502 1.00 55.53 87 ASP A CA 1
ATOM 713 C C . ASP A 1 87 ? -9.703 13.034 14.542 1.00 55.53 87 ASP A C 1
ATOM 715 O O . ASP A 1 87 ? -10.386 13.357 15.513 1.00 55.53 87 ASP A O 1
ATOM 719 N N . ILE A 1 88 ? -10.221 12.407 13.483 1.00 55.84 88 ILE A N 1
ATOM 720 C CA . ILE A 1 88 ? -11.658 12.088 13.343 1.00 55.84 88 ILE A CA 1
ATOM 721 C C . ILE A 1 88 ? -12.142 11.215 14.525 1.00 55.84 88 ILE A C 1
ATOM 723 O O . ILE A 1 88 ? -13.316 11.237 14.883 1.00 55.84 88 ILE A O 1
ATOM 727 N N . TYR A 1 89 ? -11.206 10.536 15.206 1.00 54.88 89 TYR A N 1
ATOM 728 C CA . TYR A 1 89 ? -11.421 9.767 16.432 1.00 54.88 89 TYR A CA 1
ATOM 729 C C . TYR A 1 89 ? -10.339 10.069 17.494 1.00 54.88 89 TYR A C 1
ATOM 731 O O . TYR A 1 89 ? -9.382 9.301 17.641 1.00 54.88 89 TYR A O 1
ATOM 739 N N . PRO A 1 90 ? -10.466 11.156 18.278 1.00 58.59 90 PRO A N 1
ATOM 740 C CA . PRO A 1 90 ? -9.438 11.570 19.241 1.00 58.59 90 PRO A CA 1
ATOM 741 C C . PRO A 1 90 ? -9.224 10.541 20.365 1.00 58.59 90 PRO A C 1
ATOM 743 O O . PRO A 1 90 ? -8.109 10.358 20.854 1.00 58.59 90 PRO A O 1
ATOM 746 N N . GLU A 1 91 ? -10.276 9.811 20.734 1.00 62.78 91 GLU A N 1
ATOM 747 C CA . GLU A 1 91 ? -10.240 8.764 21.758 1.00 62.78 91 GLU A CA 1
ATOM 748 C C . GLU A 1 91 ? -9.445 7.526 21.299 1.00 62.78 91 GLU A C 1
ATOM 750 O O . GLU A 1 91 ? -8.647 6.976 22.058 1.00 62.78 91 GLU A O 1
ATOM 755 N N . ALA A 1 92 ? -9.577 7.133 20.027 1.00 61.16 92 ALA A N 1
ATOM 756 C CA . ALA A 1 92 ? -8.857 5.992 19.456 1.00 61.16 92 ALA A CA 1
ATOM 757 C C . ALA A 1 92 ? -7.348 6.270 19.310 1.00 61.16 92 ALA A C 1
ATOM 759 O O . ALA A 1 92 ? -6.513 5.392 19.543 1.00 61.16 92 ALA A O 1
ATOM 760 N N . VAL A 1 93 ? -6.976 7.509 18.978 1.00 63.00 93 VAL A N 1
ATOM 761 C CA . VAL A 1 93 ? -5.567 7.926 18.881 1.00 63.00 93 VAL A CA 1
ATOM 762 C C . VAL A 1 93 ? -4.917 8.024 20.265 1.00 63.00 93 VAL A C 1
ATOM 764 O O . VAL A 1 93 ? -3.771 7.610 20.448 1.00 63.00 93 VAL A O 1
ATOM 767 N N . ALA A 1 94 ? -5.650 8.509 21.270 1.00 70.00 94 ALA A N 1
ATOM 768 C CA . ALA A 1 94 ? -5.183 8.495 22.654 1.00 70.00 94 ALA A CA 1
ATOM 769 C C . ALA A 1 94 ? -4.998 7.058 23.173 1.00 70.00 94 ALA A C 1
ATOM 771 O O . ALA A 1 94 ? -3.973 6.753 23.785 1.00 70.00 94 ALA A O 1
ATOM 772 N N . ALA A 1 95 ? -5.938 6.159 22.866 1.00 67.50 95 ALA A N 1
ATOM 773 C CA . ALA A 1 95 ? -5.868 4.754 23.255 1.00 67.50 95 ALA A CA 1
ATOM 774 C C . ALA A 1 95 ? -4.693 4.010 22.596 1.00 67.50 95 ALA A C 1
ATOM 776 O O . ALA A 1 95 ? -3.997 3.248 23.264 1.00 67.50 95 ALA A O 1
ATOM 777 N N . THR A 1 96 ? -4.418 4.254 21.310 1.00 67.81 96 THR A N 1
ATOM 778 C CA . THR A 1 96 ? -3.280 3.629 20.609 1.00 67.81 96 THR A CA 1
ATOM 779 C C . THR A 1 96 ? -1.932 4.151 21.103 1.00 67.81 96 THR A C 1
ATOM 781 O O . THR A 1 96 ? -1.030 3.346 21.326 1.00 67.81 96 THR A O 1
ATOM 784 N N . LYS A 1 97 ? -1.798 5.459 21.369 1.00 75.19 97 LYS A N 1
ATOM 785 C CA . LYS A 1 97 ? -0.594 6.027 22.006 1.00 75.19 97 LYS A CA 1
ATOM 786 C C . LYS A 1 97 ? -0.375 5.502 23.423 1.00 75.19 97 LYS A C 1
ATOM 788 O O . LYS A 1 97 ? 0.757 5.220 23.802 1.00 75.19 97 LYS A O 1
ATOM 793 N N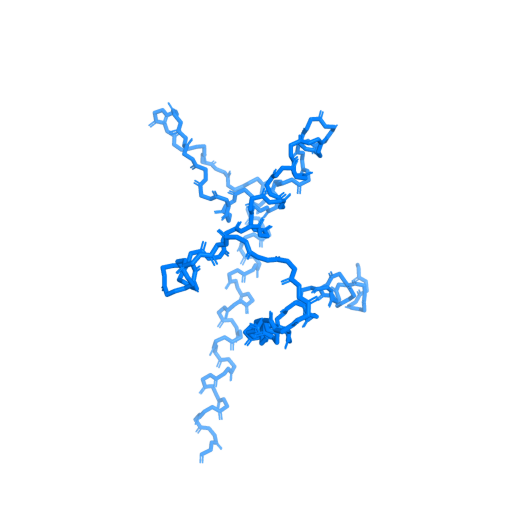 . ALA A 1 98 ? -1.439 5.358 24.209 1.00 73.81 98 ALA A N 1
ATOM 794 C CA . ALA A 1 98 ? -1.338 4.777 25.544 1.00 73.81 98 ALA A CA 1
ATOM 795 C C . ALA A 1 98 ? -0.905 3.301 25.476 1.00 73.81 98 ALA A C 1
ATOM 797 O O . ALA A 1 98 ? -0.033 2.880 26.234 1.00 73.81 98 ALA A O 1
ATOM 798 N N . ALA A 1 99 ? -1.456 2.535 24.528 1.00 69.50 99 ALA A N 1
ATOM 799 C CA . ALA A 1 99 ? -1.090 1.139 24.309 1.00 69.50 99 ALA A CA 1
ATOM 800 C C . ALA A 1 99 ? 0.363 0.974 23.831 1.00 69.50 99 ALA A C 1
ATOM 802 O O . ALA A 1 99 ? 1.060 0.087 24.318 1.00 69.50 99 ALA A O 1
ATOM 803 N N . SER A 1 100 ? 0.855 1.838 22.933 1.00 70.56 100 SER A N 1
ATOM 804 C CA . SER A 1 100 ? 2.251 1.790 22.479 1.00 70.56 100 SER A CA 1
ATOM 805 C C . SER A 1 100 ? 3.232 2.148 23.598 1.00 70.56 100 SER A C 1
ATOM 807 O O . SER A 1 100 ? 4.234 1.464 23.771 1.00 70.56 100 SER A O 1
ATOM 809 N N . GLN A 1 101 ? 2.915 3.155 24.418 1.00 76.50 101 GLN A N 1
ATOM 810 C CA . GLN A 1 101 ? 3.739 3.539 25.572 1.00 76.50 101 GLN A CA 1
ATOM 811 C C . GLN A 1 101 ? 3.769 2.467 26.668 1.00 76.50 101 GLN A C 1
ATOM 813 O O . GLN A 1 101 ? 4.768 2.333 27.373 1.00 76.50 101 GLN A O 1
ATOM 818 N N . LEU A 1 102 ? 2.679 1.717 26.847 1.00 76.88 102 LEU A N 1
ATOM 819 C CA . LEU A 1 102 ? 2.645 0.572 27.759 1.00 76.88 102 LEU A CA 1
ATOM 820 C C . LEU A 1 102 ? 3.494 -0.586 27.225 1.00 76.88 102 LEU A C 1
ATOM 822 O O . LEU A 1 102 ? 4.314 -1.108 27.973 1.00 76.88 102 LEU A O 1
ATOM 826 N N . ALA A 1 103 ? 3.378 -0.912 25.935 1.00 71.44 103 ALA A N 1
ATOM 827 C CA . ALA A 1 103 ? 4.191 -1.949 25.300 1.00 71.44 103 ALA A CA 1
ATOM 828 C C . ALA A 1 103 ? 5.699 -1.628 25.346 1.00 71.44 103 ALA A C 1
ATOM 830 O O . ALA A 1 103 ? 6.509 -2.506 25.628 1.00 71.44 103 ALA A O 1
ATOM 831 N N . GLU A 1 104 ? 6.087 -0.366 25.140 1.00 71.44 104 GLU A N 1
ATOM 832 C CA . GLU A 1 104 ? 7.483 0.078 25.278 1.00 71.44 104 GLU A CA 1
ATOM 833 C C . GLU A 1 104 ? 7.989 -0.029 26.726 1.00 71.44 104 GLU A C 1
ATOM 835 O O . GLU A 1 104 ? 9.118 -0.460 26.963 1.00 71.44 104 GLU A O 1
ATOM 840 N N . LYS A 1 105 ? 7.153 0.312 27.715 1.00 75.56 105 LYS A N 1
ATOM 841 C CA . LYS A 1 105 ? 7.499 0.167 29.140 1.00 75.56 105 LYS A CA 1
ATOM 842 C C . LYS A 1 105 ? 7.615 -1.293 29.575 1.00 75.56 105 LYS A C 1
ATOM 844 O O . LYS A 1 105 ? 8.428 -1.592 30.447 1.00 75.56 105 LYS A O 1
ATOM 849 N N . GLU A 1 106 ? 6.803 -2.182 29.015 1.00 73.62 106 GLU A N 1
ATOM 850 C CA . GLU A 1 106 ? 6.878 -3.622 29.279 1.00 73.62 106 GLU A CA 1
ATOM 851 C C . GLU A 1 106 ? 8.130 -4.240 28.644 1.00 73.62 106 GLU A C 1
ATOM 853 O O . GLU A 1 106 ? 8.860 -4.947 29.335 1.00 73.62 106 GLU A O 1
ATOM 858 N N . ALA A 1 107 ? 8.467 -3.868 27.405 1.00 69.38 107 ALA A N 1
ATOM 859 C CA . ALA A 1 107 ? 9.704 -4.301 26.750 1.00 69.38 107 ALA A CA 1
ATOM 860 C C . ALA A 1 107 ? 10.970 -3.860 27.516 1.00 69.38 107 ALA A C 1
ATOM 862 O O . ALA A 1 107 ? 11.891 -4.652 27.701 1.00 69.38 107 ALA A O 1
ATOM 863 N N . LEU A 1 108 ? 10.991 -2.628 28.041 1.00 68.81 108 LEU A N 1
ATOM 864 C CA . LEU A 1 108 ? 12.099 -2.120 28.865 1.00 68.81 108 LEU A CA 1
ATOM 865 C C . LEU A 1 108 ? 12.225 -2.834 30.221 1.00 68.81 108 LEU A C 1
ATOM 867 O O . LEU A 1 108 ? 13.330 -2.972 30.744 1.00 68.81 108 LEU A O 1
ATOM 871 N N . LYS A 1 109 ? 11.116 -3.298 30.808 1.00 68.69 109 LYS A N 1
ATOM 872 C CA . LYS A 1 109 ? 11.147 -4.079 32.055 1.00 68.69 109 LYS A CA 1
ATOM 873 C C . LYS A 1 109 ? 11.673 -5.497 31.837 1.00 68.69 109 LYS A C 1
ATOM 875 O O . LYS A 1 109 ? 12.389 -6.004 32.700 1.00 68.69 109 LYS A O 1
ATOM 880 N N . GLU A 1 110 ? 11.346 -6.118 30.706 1.00 62.59 110 GLU A N 1
ATOM 881 C CA . GLU A 1 110 ? 11.862 -7.441 30.332 1.00 62.59 110 GLU A CA 1
ATOM 882 C C . GLU A 1 110 ? 13.363 -7.419 29.990 1.00 62.59 110 GLU A C 1
ATOM 884 O O . GLU A 1 110 ? 14.059 -8.401 30.242 1.00 62.59 110 GLU A O 1
ATOM 889 N N . GLU A 1 111 ? 13.890 -6.302 29.479 1.00 59.81 111 GLU A N 1
ATOM 890 C CA . GLU A 1 111 ? 15.335 -6.117 29.270 1.00 59.81 111 GLU A CA 1
ATOM 891 C C . GLU A 1 111 ? 16.119 -5.898 30.573 1.00 59.81 111 GLU A C 1
ATOM 893 O O . GLU A 1 111 ? 17.271 -6.303 30.658 1.00 59.81 111 GLU A O 1
ATOM 898 N N . GLN A 1 112 ? 15.512 -5.300 31.604 1.00 57.31 112 GLN A N 1
ATOM 899 C CA . GLN A 1 112 ? 16.171 -5.034 32.895 1.00 57.31 112 GLN A CA 1
ATOM 900 C C . GLN A 1 112 ? 16.150 -6.220 33.875 1.00 57.31 112 GLN A C 1
ATOM 902 O O . GLN A 1 112 ? 16.777 -6.153 34.931 1.00 57.31 112 GLN A O 1
ATOM 907 N N . THR A 1 113 ? 15.406 -7.285 33.564 1.00 54.50 113 THR A N 1
ATOM 908 C CA . THR A 1 113 ? 15.280 -8.494 34.403 1.00 54.50 113 THR A CA 1
ATOM 909 C C . THR A 1 113 ? 16.070 -9.700 33.877 1.00 54.50 113 THR A C 1
ATOM 911 O O . THR A 1 113 ? 15.977 -10.785 34.456 1.00 54.50 113 THR A O 1
ATOM 914 N N . LYS A 1 114 ? 16.873 -9.514 32.824 1.00 46.94 114 LYS A N 1
ATOM 915 C CA . LYS A 1 114 ? 17.905 -10.453 32.359 1.00 46.94 114 LYS A CA 1
ATOM 916 C C . LYS A 1 114 ? 19.292 -9.955 32.741 1.00 46.94 114 LYS A C 1
ATOM 918 O O . LYS A 1 114 ? 20.146 -10.830 32.995 1.00 46.94 114 LYS A O 1
#

Foldseek 3Di:
DPPVVVVVVCPVVVVVVVCPPPPPPPPVVPDDDPDDPCVVCSVPVCVVVVVVVVVVVVVCVVPVVVCLVPPVVVPDDDPDPDDPPDSVCPPVVVVVVVVVVVVVVVVVVVVVVD

Radius of gyration: 20.36 Å; Cα contacts (8 Å, |Δi|>4): 12; chains: 1; bounding box: 38×47×56 Å

Secondary structure (DSSP, 8-state):
--HHHHHHHTHHHHHHHHTTT------GGGS------HHHHTT---HHHHHHHHHHHHHHHH-GGGGGGGTTTT-----SSS--S--S-HHHHHHHHHHHHHHHHHHHHHHTT-

Sequence (114 aa):
MSSKEVANAFRWYRAFTKHRGLGRELTHAARYTNFSLQHAWGKFDCQTQLLTREAFVPLMKRNPEVFDCDIANFHPVYFSLMKPSGDIYPEAVAATKAASQLAEKEALKEEQTK

Mean predicted aligned error: 13.26 Å

pLDDT: mean 75.28, std 11.52, range [46.94, 92.44]

Organism: Perkinsus olseni (NCBI:txid32597)